Protein AF-A0AA35R6B6-F1 (afdb_monomer)

Structure (mmCIF, N/CA/C/O backbone):
data_AF-A0AA35R6B6-F1
#
_entry.id   AF-A0AA35R6B6-F1
#
loop_
_atom_site.group_PDB
_atom_site.id
_atom_site.type_symbol
_atom_site.label_atom_id
_atom_site.label_alt_id
_atom_site.label_comp_id
_atom_site.label_asym_id
_atom_site.label_entity_id
_atom_site.label_seq_id
_atom_site.pdbx_PDB_ins_code
_atom_site.Cartn_x
_atom_site.Cartn_y
_atom_site.Cartn_z
_atom_site.occupancy
_atom_site.B_iso_or_equiv
_atom_site.auth_seq_id
_atom_site.auth_comp_id
_atom_site.auth_asym_id
_atom_site.auth_atom_id
_atom_site.pdbx_PDB_model_num
ATOM 1 N N . MET A 1 1 ? 12.040 -7.443 -11.145 1.00 60.38 1 MET A N 1
ATOM 2 C CA . MET A 1 1 ? 10.755 -6.728 -11.300 1.00 60.38 1 MET A CA 1
ATOM 3 C C . MET A 1 1 ? 9.681 -7.573 -10.643 1.00 60.38 1 MET A C 1
ATOM 5 O O . MET A 1 1 ? 9.780 -8.793 -10.737 1.00 60.38 1 MET A O 1
ATOM 9 N N . ALA A 1 2 ? 8.737 -6.962 -9.928 1.00 67.69 2 ALA A N 1
ATOM 10 C CA . ALA A 1 2 ? 7.641 -7.700 -9.306 1.00 67.69 2 ALA A CA 1
ATOM 11 C C . ALA A 1 2 ? 6.553 -7.981 -10.352 1.00 67.69 2 ALA A C 1
ATOM 13 O O . ALA A 1 2 ? 6.271 -7.136 -11.194 1.00 67.69 2 ALA A O 1
ATOM 14 N N . SER A 1 3 ? 5.955 -9.170 -10.322 1.00 84.44 3 SER A N 1
ATOM 15 C CA . SER A 1 3 ? 4.769 -9.456 -11.139 1.00 84.44 3 SER A CA 1
ATOM 16 C C . SER A 1 3 ? 3.541 -8.788 -10.499 1.00 84.44 3 SER A C 1
ATOM 18 O O . SER A 1 3 ? 3.462 -8.797 -9.266 1.00 84.44 3 SER A O 1
ATOM 20 N N . PRO A 1 4 ? 2.561 -8.258 -11.259 1.00 85.62 4 PRO A N 1
ATOM 21 C CA . PRO A 1 4 ? 1.297 -7.773 -10.691 1.00 85.62 4 PRO A CA 1
ATOM 22 C C . PRO A 1 4 ? 0.600 -8.814 -9.805 1.00 85.62 4 PRO A C 1
ATOM 24 O O . PRO A 1 4 ? 0.024 -8.467 -8.776 1.00 85.62 4 PRO A O 1
ATOM 27 N N . ASP A 1 5 ? 0.734 -10.090 -10.164 1.00 88.50 5 ASP A N 1
ATOM 28 C CA . ASP A 1 5 ? 0.150 -11.222 -9.438 1.00 88.50 5 ASP A CA 1
ATOM 29 C C . ASP A 1 5 ? 1.046 -11.732 -8.300 1.00 88.50 5 ASP A C 1
ATOM 31 O O . ASP A 1 5 ? 0.713 -12.693 -7.613 1.00 88.50 5 ASP A O 1
ATOM 35 N N . SER A 1 6 ? 2.211 -11.114 -8.084 1.00 89.50 6 SER A N 1
ATOM 36 C CA . SER A 1 6 ? 3.068 -11.458 -6.949 1.00 89.50 6 SER A CA 1
ATOM 37 C C . SER A 1 6 ? 2.602 -10.769 -5.670 1.00 89.50 6 SER A C 1
ATOM 39 O O . SER A 1 6 ? 1.994 -9.697 -5.690 1.00 89.50 6 SER A O 1
ATOM 41 N N . LYS A 1 7 ? 2.912 -11.394 -4.533 1.00 93.06 7 LYS A N 1
ATOM 42 C CA . LYS A 1 7 ? 2.656 -10.830 -3.208 1.00 93.06 7 LYS A CA 1
ATOM 43 C C . LYS A 1 7 ? 3.508 -9.590 -2.965 1.00 93.06 7 LYS A C 1
ATOM 45 O O . LYS A 1 7 ? 4.684 -9.547 -3.332 1.00 93.06 7 LYS A O 1
ATOM 50 N N . ILE A 1 8 ? 2.935 -8.625 -2.252 1.00 91.94 8 ILE A N 1
ATOM 51 C CA . ILE A 1 8 ? 3.672 -7.442 -1.802 1.00 91.94 8 ILE A CA 1
ATOM 52 C C . ILE A 1 8 ? 4.713 -7.865 -0.759 1.00 91.94 8 ILE A C 1
ATOM 54 O O . ILE A 1 8 ? 4.370 -8.414 0.291 1.00 91.94 8 ILE A O 1
ATOM 58 N N . CYS A 1 9 ? 5.992 -7.621 -1.041 1.00 92.19 9 CYS A N 1
ATOM 59 C CA . CYS A 1 9 ? 7.072 -7.942 -0.111 1.00 92.19 9 CYS A CA 1
ATOM 60 C C . CYS A 1 9 ? 7.177 -6.901 1.016 1.00 92.19 9 CYS A C 1
ATOM 62 O O . CYS A 1 9 ? 6.613 -5.810 0.935 1.00 92.19 9 CYS A O 1
ATOM 64 N N . ASP A 1 10 ? 7.940 -7.206 2.065 1.00 89.12 10 ASP A N 1
ATOM 65 C CA . ASP A 1 10 ? 8.078 -6.322 3.230 1.00 89.12 10 ASP A CA 1
ATOM 66 C C . ASP A 1 10 ? 8.653 -4.939 2.884 1.00 89.12 10 ASP A C 1
ATOM 68 O O . ASP A 1 10 ? 8.218 -3.926 3.439 1.00 89.12 10 ASP A O 1
ATOM 72 N N . ILE A 1 11 ? 9.596 -4.887 1.937 1.00 90.12 11 ILE A N 1
ATOM 73 C CA . ILE A 1 11 ? 10.221 -3.640 1.475 1.00 90.12 11 ILE A CA 1
ATOM 74 C C . ILE A 1 11 ? 9.183 -2.761 0.775 1.00 90.12 11 ILE A C 1
ATOM 76 O O . ILE A 1 11 ? 9.050 -1.576 1.090 1.00 90.12 11 ILE A O 1
ATOM 80 N N . ASP A 1 12 ? 8.427 -3.339 -0.156 1.00 92.31 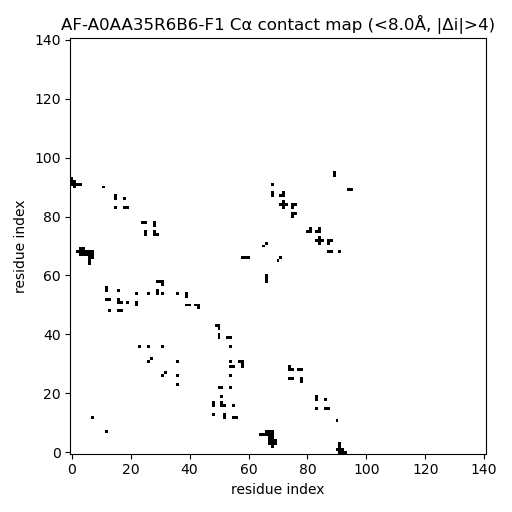12 ASP A N 1
ATOM 81 C CA . ASP A 1 12 ? 7.433 -2.595 -0.923 1.00 92.31 12 ASP A CA 1
ATOM 82 C C . ASP A 1 12 ? 6.214 -2.241 -0.071 1.00 92.31 12 ASP A C 1
ATOM 84 O O . ASP A 1 12 ? 5.688 -1.139 -0.202 1.00 92.31 12 ASP A O 1
ATOM 88 N N . ARG A 1 13 ? 5.843 -3.063 0.918 1.00 94.44 13 ARG A N 1
ATOM 89 C CA . ARG A 1 13 ? 4.839 -2.687 1.924 1.00 94.44 13 ARG A CA 1
ATOM 90 C C . ARG A 1 13 ? 5.230 -1.405 2.658 1.00 94.44 13 ARG A C 1
ATOM 92 O O . ARG A 1 13 ? 4.399 -0.513 2.800 1.00 94.44 13 ARG A O 1
ATOM 99 N N . ALA A 1 14 ? 6.487 -1.280 3.088 1.00 93.00 14 ALA A N 1
ATOM 100 C CA . ALA A 1 14 ? 6.963 -0.069 3.756 1.00 93.00 14 ALA A CA 1
ATOM 101 C C . ALA A 1 14 ? 6.975 1.156 2.822 1.00 93.00 14 ALA A C 1
ATOM 103 O O . ALA A 1 14 ? 6.712 2.276 3.262 1.00 93.00 14 ALA A O 1
ATOM 104 N N . ARG A 1 15 ? 7.265 0.959 1.532 1.00 93.94 15 ARG A N 1
ATOM 105 C CA . ARG A 1 15 ? 7.208 2.013 0.506 1.00 93.94 15 ARG A CA 1
ATOM 106 C C . ARG A 1 15 ? 5.780 2.487 0.243 1.00 93.94 15 ARG A C 1
ATOM 108 O O . ARG A 1 15 ? 5.526 3.688 0.262 1.00 93.94 15 ARG A O 1
ATOM 115 N N . ILE A 1 16 ? 4.846 1.556 0.082 1.00 95.50 16 ILE A N 1
ATOM 116 C CA . ILE A 1 16 ? 3.415 1.842 -0.079 1.00 95.50 16 ILE A CA 1
ATOM 117 C C . ILE A 1 16 ? 2.887 2.563 1.164 1.00 95.50 16 ILE A C 1
ATOM 119 O O . ILE A 1 16 ? 2.253 3.607 1.045 1.00 95.50 16 ILE A O 1
ATOM 123 N N . ALA A 1 17 ? 3.231 2.081 2.362 1.00 95.25 17 ALA A N 1
ATOM 124 C CA . ALA A 1 17 ? 2.827 2.699 3.621 1.00 95.25 17 ALA A CA 1
ATOM 125 C C . ALA A 1 17 ? 3.252 4.171 3.734 1.00 95.25 17 ALA A C 1
ATOM 127 O O . ALA A 1 17 ? 2.495 4.979 4.261 1.00 95.25 17 ALA A O 1
ATOM 128 N N . LYS A 1 18 ? 4.426 4.553 3.218 1.00 95.19 18 LYS A N 1
ATOM 129 C CA . LYS A 1 18 ? 4.877 5.957 3.220 1.00 95.19 18 LYS A CA 1
ATOM 130 C C . LYS A 1 18 ? 4.015 6.877 2.352 1.00 95.19 18 LYS A C 1
ATOM 132 O O . LYS A 1 18 ? 3.921 8.056 2.672 1.00 95.19 18 LYS A O 1
ATOM 137 N N . ASN A 1 19 ? 3.390 6.339 1.306 1.00 94.94 19 ASN A N 1
ATOM 138 C CA . ASN A 1 19 ? 2.574 7.091 0.348 1.00 94.94 19 ASN A CA 1
ATOM 139 C C . ASN A 1 19 ? 1.074 7.079 0.689 1.00 94.94 19 ASN A C 1
ATOM 141 O O . ASN A 1 19 ? 0.273 7.728 0.027 1.00 94.94 19 ASN A O 1
ATOM 145 N N . ILE A 1 20 ? 0.667 6.375 1.746 1.00 93.81 20 ILE A N 1
ATOM 146 C CA . ILE A 1 20 ? -0.691 6.488 2.281 1.00 93.81 20 ILE A CA 1
ATOM 147 C C . ILE A 1 20 ? -0.778 7.786 3.085 1.00 93.81 20 ILE A C 1
ATOM 149 O O . ILE A 1 20 ? -0.026 7.948 4.044 1.00 93.81 20 ILE A O 1
ATOM 153 N N . VAL A 1 21 ? -1.710 8.684 2.755 1.00 88.19 21 VAL A N 1
ATOM 154 C CA . VAL A 1 21 ? -1.949 9.922 3.522 1.00 88.19 21 VAL A CA 1
ATOM 155 C C . VAL A 1 21 ? -2.576 9.587 4.879 1.00 88.19 21 VAL A C 1
ATOM 157 O O . VAL A 1 21 ? -1.896 9.682 5.908 1.00 88.19 21 VAL A O 1
ATOM 160 N N . ASP A 1 22 ? -3.813 9.081 4.873 1.00 89.44 22 ASP A N 1
ATOM 161 C CA . ASP A 1 22 ? -4.493 8.521 6.044 1.00 89.44 22 ASP A CA 1
ATOM 162 C C . ASP A 1 22 ? -4.887 7.063 5.774 1.00 89.44 22 ASP A C 1
ATOM 164 O O . ASP A 1 22 ? -5.599 6.744 4.823 1.00 89.44 22 ASP A O 1
ATOM 168 N N . TRP A 1 23 ? -4.402 6.148 6.614 1.00 91.31 23 TRP A N 1
ATOM 169 C CA . TRP A 1 23 ? -4.741 4.731 6.489 1.00 91.31 23 TRP A CA 1
ATOM 170 C C . TRP A 1 23 ? -6.151 4.424 6.979 1.00 91.31 23 TRP A C 1
ATOM 172 O O . TRP A 1 23 ? -6.697 3.384 6.616 1.00 91.31 23 TRP A O 1
ATOM 182 N N . LYS A 1 24 ? -6.748 5.297 7.798 1.00 91.25 24 LYS A N 1
ATOM 183 C CA . LYS A 1 24 ? -8.102 5.099 8.322 1.00 91.25 24 LYS A CA 1
ATOM 184 C C . LYS A 1 24 ? -9.130 5.157 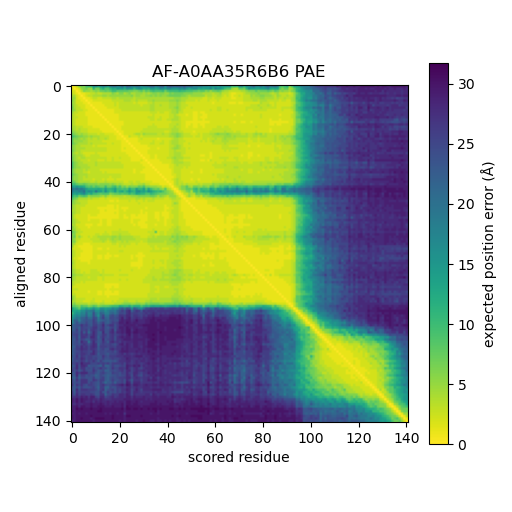7.202 1.00 91.25 24 LYS A C 1
ATOM 186 O O . LYS A 1 24 ? -10.036 4.333 7.209 1.00 91.25 24 LYS A O 1
ATOM 191 N N . ASP A 1 25 ? -8.934 6.031 6.221 1.00 91.75 25 ASP A N 1
ATOM 192 C CA . ASP A 1 25 ? -9.809 6.134 5.050 1.00 91.75 25 ASP A CA 1
ATOM 193 C C . ASP A 1 25 ? -9.649 4.926 4.120 1.00 91.75 25 ASP A C 1
ATOM 195 O O . ASP A 1 25 ? -10.616 4.456 3.529 1.00 91.75 25 ASP A O 1
ATOM 199 N N . LEU A 1 26 ? -8.440 4.358 4.052 1.00 94.00 26 LEU A N 1
ATOM 200 C CA . LEU A 1 26 ? -8.157 3.144 3.283 1.00 94.00 26 LEU A CA 1
ATOM 201 C C . LEU A 1 26 ? -8.640 1.864 3.994 1.00 94.00 26 LEU A C 1
ATOM 203 O O . LEU A 1 26 ? -8.903 0.850 3.350 1.00 94.00 26 LEU A O 1
ATOM 207 N N . SER A 1 27 ? -8.766 1.894 5.324 1.00 93.75 27 SER A N 1
ATOM 208 C CA . SER A 1 27 ? -9.016 0.708 6.151 1.00 93.75 27 SER A CA 1
ATOM 209 C C . SER A 1 27 ? -10.295 -0.083 5.824 1.00 93.75 27 SER A C 1
ATOM 211 O O . SER A 1 27 ? -10.210 -1.315 5.818 1.00 93.75 27 SER A O 1
ATOM 213 N N . PRO A 1 28 ? -11.4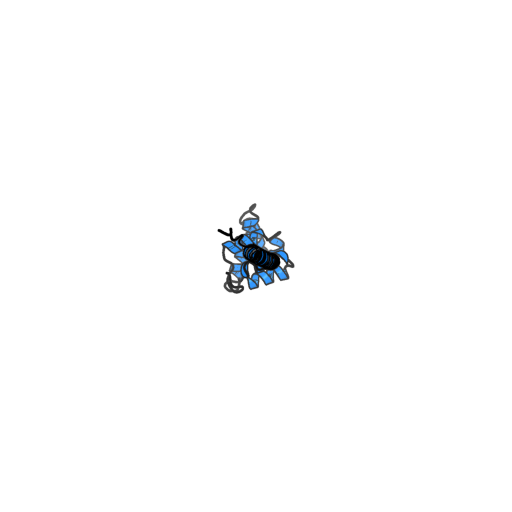41 0.535 5.462 1.00 94.19 28 PRO A N 1
ATOM 214 C CA . PRO A 1 28 ? -12.629 -0.216 5.061 1.00 94.19 28 PRO A CA 1
ATOM 215 C C . PRO A 1 28 ? -12.413 -0.967 3.743 1.00 94.19 28 PRO A C 1
ATOM 217 O O . PRO A 1 28 ? -12.880 -2.093 3.591 1.00 94.19 28 PRO A O 1
ATOM 220 N N . TYR A 1 29 ? -11.655 -0.381 2.811 1.00 95.81 29 TYR A N 1
ATOM 221 C CA . TYR A 1 29 ? -11.337 -0.984 1.511 1.00 95.81 29 TYR A CA 1
ATOM 222 C C . TYR A 1 29 ? -10.310 -2.114 1.628 1.00 95.81 29 TYR A C 1
ATOM 224 O O . TYR A 1 29 ? -10.320 -3.052 0.837 1.00 95.81 29 TYR A O 1
ATOM 232 N N . LEU A 1 30 ? -9.473 -2.069 2.666 1.00 94.62 30 LEU A N 1
ATOM 233 C CA . LEU A 1 30 ? -8.627 -3.185 3.096 1.00 94.62 30 LEU A CA 1
ATOM 234 C C . LEU A 1 30 ? -9.430 -4.307 3.785 1.00 94.62 30 LEU A C 1
ATOM 236 O O . LEU A 1 30 ? -8.851 -5.303 4.220 1.00 94.62 30 LEU A O 1
ATOM 240 N N . GLY A 1 31 ? -10.750 -4.153 3.919 1.00 94.50 31 GLY A N 1
ATOM 241 C CA . GLY A 1 31 ? -11.620 -5.117 4.585 1.00 94.50 31 GLY A CA 1
ATOM 242 C C . GLY A 1 31 ? -11.397 -5.191 6.095 1.00 94.50 31 GLY A C 1
ATOM 243 O O . GLY A 1 31 ? -11.749 -6.203 6.704 1.00 94.50 31 GLY A O 1
ATOM 244 N N . LEU A 1 32 ? -10.792 -4.170 6.711 1.00 94.81 32 LEU A N 1
ATOM 245 C CA . LEU A 1 32 ? -10.570 -4.130 8.155 1.00 94.81 32 LEU A CA 1
ATOM 246 C C . LEU A 1 32 ? -11.869 -3.764 8.879 1.00 94.81 32 LEU A C 1
ATOM 248 O O . LEU A 1 32 ? -12.552 -2.802 8.526 1.00 94.81 32 LEU A O 1
ATOM 252 N N . ASN A 1 33 ? -12.207 -4.524 9.916 1.00 94.50 33 ASN A N 1
ATOM 253 C CA . ASN A 1 33 ? -13.336 -4.227 10.789 1.00 94.50 33 ASN A CA 1
ATOM 254 C C . ASN A 1 33 ? -12.941 -3.234 11.900 1.00 94.50 33 ASN A C 1
ATOM 256 O O . ASN A 1 33 ? -11.769 -2.925 12.115 1.00 94.50 33 ASN A O 1
ATOM 260 N N . ALA A 1 34 ? -13.929 -2.740 12.650 1.00 93.19 34 ALA A N 1
ATOM 261 C CA . ALA A 1 34 ? -13.703 -1.743 13.696 1.00 93.19 34 ALA A CA 1
ATOM 262 C C . ALA A 1 34 ? -12.729 -2.204 14.802 1.00 93.19 34 ALA A C 1
ATOM 264 O O . ALA A 1 34 ? -11.980 -1.381 15.331 1.00 93.19 34 ALA A O 1
ATOM 265 N N . ALA A 1 35 ? -12.719 -3.498 15.142 1.00 93.75 35 ALA A N 1
ATOM 266 C CA . ALA A 1 35 ? -11.807 -4.048 16.143 1.00 93.75 35 ALA A CA 1
ATOM 267 C C . ALA A 1 35 ? -10.364 -4.084 15.619 1.00 93.75 35 ALA A C 1
ATOM 269 O O . ALA A 1 35 ? -9.456 -3.646 16.317 1.00 93.75 35 ALA A O 1
ATOM 270 N N . GLU A 1 36 ? -10.164 -4.504 14.369 1.00 94.25 36 GLU A N 1
ATOM 271 C CA . GLU A 1 36 ? -8.854 -4.507 13.707 1.00 94.25 36 GLU A CA 1
ATOM 272 C C . GLU A 1 36 ? -8.311 -3.078 13.542 1.00 94.25 36 GLU A C 1
ATOM 274 O O . GLU A 1 36 ? -7.139 -2.824 13.804 1.00 94.25 36 GLU A O 1
ATOM 279 N N . ILE A 1 37 ? -9.165 -2.115 13.176 1.00 93.50 37 ILE A N 1
ATOM 280 C CA . ILE A 1 37 ? -8.787 -0.694 13.102 1.00 93.50 37 ILE A CA 1
ATOM 281 C C . ILE A 1 37 ? -8.365 -0.176 14.481 1.00 93.50 37 ILE A C 1
ATOM 283 O O . ILE A 1 37 ? -7.405 0.586 14.594 1.00 93.50 37 ILE A O 1
ATOM 287 N N . LYS A 1 38 ? -9.078 -0.557 15.543 1.00 92.50 38 LYS A N 1
ATOM 288 C CA . LYS A 1 38 ? -8.707 -0.178 16.909 1.00 92.50 38 LYS A CA 1
ATOM 289 C C . LYS A 1 38 ? -7.358 -0.786 17.302 1.00 92.50 38 LYS A C 1
ATOM 291 O O . LYS A 1 38 ? -6.497 -0.060 17.782 1.00 92.50 38 LYS A O 1
ATOM 296 N N . GLU A 1 39 ? -7.150 -2.063 17.010 1.00 92.38 39 GLU A N 1
ATOM 297 C CA . GLU A 1 39 ? -5.895 -2.767 17.280 1.00 92.38 39 GLU A CA 1
ATOM 298 C C . GLU A 1 39 ? -4.706 -2.111 16.563 1.00 92.38 39 GLU A C 1
ATOM 300 O O . GLU A 1 39 ? -3.680 -1.866 17.186 1.00 92.38 39 GLU A O 1
ATOM 305 N N . VAL A 1 40 ? -4.853 -1.735 15.286 1.00 91.75 40 VAL A N 1
ATOM 306 C CA . VAL A 1 40 ? -3.800 -1.019 14.538 1.00 91.75 40 VAL A CA 1
ATOM 307 C C . VAL A 1 40 ? -3.515 0.362 15.139 1.00 91.75 40 VAL A C 1
ATOM 309 O O . VAL A 1 40 ? -2.369 0.801 15.169 1.00 91.75 40 VAL A O 1
ATOM 312 N N . LYS A 1 41 ? -4.533 1.072 15.642 1.00 90.00 41 LYS A N 1
ATOM 313 C CA . LYS A 1 41 ? -4.320 2.357 16.337 1.00 90.00 41 LYS A CA 1
ATOM 314 C C . LYS A 1 41 ? -3.538 2.180 17.639 1.00 90.00 41 LYS A C 1
ATOM 316 O O . LYS A 1 41 ? -2.760 3.062 17.999 1.00 90.00 41 LYS A O 1
ATOM 321 N N . GLU A 1 42 ? -3.775 1.076 18.338 1.00 87.69 42 GLU A N 1
ATOM 322 C CA . GLU A 1 42 ? -3.197 0.775 19.650 1.00 87.69 42 GLU A CA 1
ATOM 323 C C . GLU A 1 42 ? -1.833 0.076 19.559 1.00 87.69 42 GLU A C 1
ATOM 325 O O . GLU A 1 42 ? -1.052 0.175 20.501 1.00 87.69 42 GLU A O 1
ATOM 330 N N . SER A 1 43 ? -1.507 -0.570 18.431 1.00 78.81 43 SER A N 1
ATOM 331 C CA . SER A 1 43 ? -0.269 -1.344 18.264 1.00 78.81 43 SER A CA 1
ATOM 332 C C . SER A 1 43 ? 0.999 -0.497 18.355 1.00 78.81 43 SER A C 1
ATOM 334 O O . SER A 1 43 ? 2.054 -1.025 18.687 1.00 78.81 43 SER A O 1
ATOM 336 N N . ASP A 1 44 ? 0.908 0.797 18.030 1.00 69.94 44 ASP A N 1
ATOM 337 C CA . ASP A 1 44 ? 2.005 1.747 18.216 1.00 69.94 44 ASP A CA 1
ATOM 338 C C . ASP A 1 44 ? 1.464 3.188 18.227 1.00 69.94 44 ASP A C 1
ATOM 340 O O . ASP A 1 44 ? 1.335 3.863 17.194 1.00 69.94 44 ASP A O 1
ATOM 344 N N . SER A 1 45 ? 1.051 3.645 19.413 1.00 66.31 45 SER A N 1
ATOM 345 C CA . SER A 1 45 ? 0.423 4.951 19.632 1.00 66.31 45 SER A CA 1
ATOM 346 C C . SER A 1 45 ? 1.438 6.088 19.449 1.00 66.31 45 SER A C 1
ATOM 348 O O . SER A 1 45 ? 2.008 6.598 20.409 1.00 66.31 45 SER A O 1
ATOM 350 N N . GLY A 1 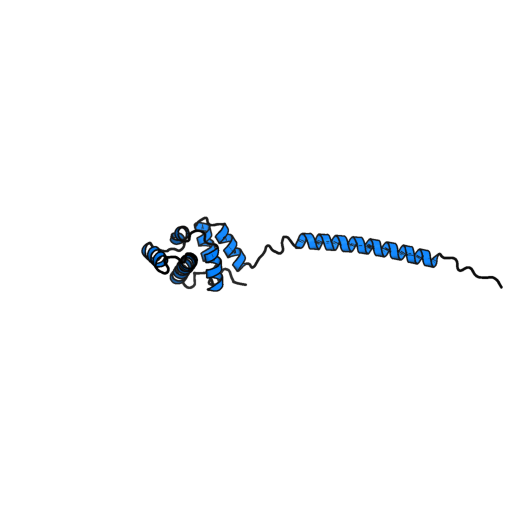46 ? 1.695 6.469 18.199 1.00 73.19 46 GLY A N 1
ATOM 351 C CA . GLY A 1 46 ? 2.612 7.555 17.838 1.00 73.19 46 GLY A CA 1
ATOM 352 C C . GLY A 1 46 ? 3.364 7.316 16.531 1.00 73.19 46 GLY A C 1
ATOM 353 O O . GLY A 1 46 ? 3.795 8.274 15.891 1.00 73.19 46 GLY A O 1
ATOM 354 N N . ASN A 1 47 ? 3.466 6.062 16.081 1.00 87.12 47 ASN A N 1
ATOM 355 C CA . ASN A 1 47 ? 4.153 5.724 14.839 1.00 87.12 47 ASN A CA 1
ATOM 356 C C . ASN A 1 47 ? 3.159 5.487 13.692 1.00 87.12 47 ASN A C 1
ATOM 358 O O . ASN A 1 47 ? 2.817 4.355 13.351 1.00 87.12 47 ASN A O 1
ATOM 362 N N . PHE A 1 48 ? 2.710 6.574 13.058 1.00 89.81 48 PHE A N 1
ATOM 363 C CA . PHE A 1 48 ? 1.753 6.508 11.946 1.00 89.81 48 PHE A CA 1
ATOM 364 C C . PHE A 1 48 ? 2.237 5.660 10.765 1.00 89.81 48 PHE A C 1
ATOM 366 O O . PHE A 1 48 ? 1.416 5.029 10.102 1.00 89.81 48 PHE A O 1
ATOM 373 N N . LEU A 1 49 ? 3.545 5.621 10.489 1.00 91.19 49 LEU A N 1
ATOM 374 C CA . LEU A 1 49 ? 4.085 4.769 9.428 1.00 91.19 49 LEU A CA 1
ATOM 375 C C . LEU A 1 49 ? 3.903 3.288 9.772 1.00 91.19 49 LEU A C 1
ATOM 377 O O . LEU A 1 49 ? 3.523 2.495 8.915 1.00 91.19 49 LEU A O 1
ATOM 381 N N . GLN A 1 50 ? 4.131 2.919 11.027 1.00 91.44 50 GLN A N 1
ATOM 382 C CA . GLN A 1 50 ? 3.950 1.546 11.479 1.00 91.44 50 GLN A CA 1
ATOM 383 C C . GLN A 1 50 ? 2.478 1.139 11.499 1.00 91.44 50 GLN A C 1
ATOM 385 O O . GLN A 1 50 ? 2.164 0.032 11.075 1.00 91.44 50 GLN A O 1
ATOM 390 N N . GLN A 1 51 ? 1.570 2.051 11.859 1.00 93.50 51 GLN A N 1
ATOM 391 C CA . GLN A 1 51 ? 0.128 1.820 11.719 1.00 93.50 51 GLN A CA 1
ATOM 392 C C . GLN A 1 51 ? -0.269 1.571 10.254 1.00 93.50 51 GLN A C 1
ATOM 394 O O . GLN A 1 51 ? -1.000 0.627 9.963 1.00 93.50 51 GLN A O 1
ATOM 399 N N . LYS A 1 52 ? 0.266 2.365 9.314 1.00 95.06 52 LYS A N 1
ATOM 400 C CA . LYS A 1 52 ? 0.065 2.171 7.864 1.00 95.06 52 LYS A CA 1
ATOM 401 C C . LYS A 1 52 ? 0.586 0.801 7.411 1.00 95.06 52 LYS A C 1
ATOM 403 O O . LYS A 1 52 ? -0.120 0.072 6.717 1.00 95.06 52 LYS A O 1
ATOM 408 N N . CYS A 1 53 ? 1.790 0.422 7.841 1.00 95.06 53 CYS A N 1
ATOM 409 C CA . CYS A 1 53 ? 2.361 -0.897 7.564 1.00 95.06 53 CYS A CA 1
ATOM 410 C C . CYS A 1 53 ? 1.508 -2.036 8.135 1.00 95.06 53 CYS A C 1
ATOM 412 O O . CYS A 1 53 ? 1.293 -3.027 7.440 1.00 95.06 53 CYS A O 1
ATOM 414 N N . GLU A 1 54 ? 1.021 -1.909 9.371 1.00 94.94 54 GLU A N 1
ATOM 415 C CA . GLU A 1 54 ? 0.225 -2.949 10.026 1.00 94.94 54 GLU A CA 1
ATOM 416 C C . GLU A 1 54 ? -1.163 -3.085 9.393 1.00 94.94 54 GLU A C 1
ATOM 418 O O . GLU A 1 54 ? -1.635 -4.205 9.212 1.00 94.94 54 GLU A O 1
ATOM 423 N N . ALA A 1 55 ? -1.783 -1.983 8.955 1.00 95.56 55 ALA A N 1
ATOM 424 C CA . ALA A 1 55 ? -3.027 -2.027 8.186 1.00 95.56 55 ALA A CA 1
ATOM 425 C C . ALA A 1 55 ? -2.862 -2.844 6.892 1.00 95.56 55 ALA A C 1
ATOM 427 O O . ALA A 1 55 ? -3.667 -3.736 6.614 1.00 95.56 55 ALA A O 1
ATOM 428 N N . ILE A 1 56 ? -1.780 -2.604 6.139 1.00 96.38 56 ILE A N 1
ATOM 429 C CA . ILE A 1 56 ? -1.465 -3.397 4.940 1.00 96.38 56 ILE A CA 1
ATOM 430 C C . ILE A 1 56 ? -1.156 -4.849 5.331 1.00 96.38 56 ILE A C 1
ATOM 432 O O . ILE A 1 56 ? -1.627 -5.770 4.670 1.00 96.38 56 ILE A O 1
ATOM 436 N N . ARG A 1 57 ? -0.409 -5.088 6.417 1.00 95.62 57 ARG A N 1
ATOM 437 C CA . ARG A 1 57 ? -0.071 -6.446 6.875 1.00 95.62 57 ARG A CA 1
ATOM 438 C C . ARG A 1 57 ? -1.317 -7.257 7.233 1.00 95.62 57 ARG A C 1
ATOM 440 O O . ARG A 1 57 ? -1.415 -8.412 6.826 1.00 95.62 57 ARG A O 1
ATOM 447 N N . LYS A 1 58 ? -2.278 -6.667 7.947 1.00 95.25 58 LYS A N 1
ATOM 448 C CA . LYS A 1 58 ? -3.554 -7.322 8.271 1.00 95.25 58 LYS A CA 1
ATOM 449 C C . LYS A 1 58 ? -4.357 -7.639 7.013 1.00 95.25 58 LYS A C 1
ATOM 451 O O . LYS A 1 58 ? -4.867 -8.747 6.895 1.00 95.25 58 LYS A O 1
ATOM 456 N N . TRP A 1 59 ? -4.400 -6.729 6.042 1.00 96.38 59 TRP A N 1
ATOM 457 C CA . TRP A 1 59 ? -4.986 -7.026 4.732 1.00 96.38 59 TRP A CA 1
ATOM 458 C C . TRP A 1 59 ? -4.309 -8.228 4.051 1.00 96.38 59 TRP A C 1
ATOM 460 O O . TRP A 1 59 ? -4.998 -9.141 3.597 1.00 96.38 59 TRP A O 1
ATOM 470 N N . GLN A 1 60 ? -2.972 -8.300 4.069 1.00 95.75 60 GLN A N 1
ATOM 471 C CA . GLN A 1 60 ? -2.244 -9.454 3.525 1.00 95.75 60 GLN A CA 1
ATOM 472 C C . GLN A 1 60 ? -2.577 -10.759 4.254 1.00 95.75 60 GLN A C 1
ATOM 474 O O . GLN A 1 60 ? -2.720 -11.799 3.619 1.00 95.75 60 GLN A O 1
ATOM 479 N N . GLN A 1 61 ? -2.719 -10.716 5.579 1.00 94.88 61 GLN A N 1
ATOM 480 C CA . GLN A 1 61 ? -3.091 -11.887 6.377 1.00 94.88 61 GLN A CA 1
ATOM 481 C C . GLN A 1 61 ? -4.501 -12.387 6.050 1.00 94.88 61 GLN A C 1
ATOM 483 O O . GLN A 1 61 ? -4.716 -13.596 6.020 1.00 94.88 61 GLN A O 1
ATOM 488 N N . LYS A 1 62 ? -5.449 -11.479 5.787 1.00 94.31 62 LYS A N 1
ATOM 489 C CA . LYS A 1 62 ? -6.836 -11.833 5.445 1.00 94.31 62 LYS A CA 1
ATOM 490 C C . LYS A 1 62 ? -6.963 -12.415 4.043 1.00 94.31 62 LYS A C 1
ATOM 492 O O . LYS A 1 62 ? -7.722 -13.358 3.851 1.00 94.31 62 LYS A O 1
ATOM 497 N N . ASN A 1 63 ? -6.219 -11.861 3.091 1.00 92.50 63 ASN A N 1
ATOM 498 C CA . ASN A 1 63 ? -6.323 -12.241 1.684 1.00 92.50 63 ASN A CA 1
ATOM 499 C C . ASN A 1 63 ? -5.331 -13.350 1.289 1.00 92.50 63 ASN A C 1
ATOM 501 O O . ASN A 1 63 ? -5.482 -13.956 0.235 1.00 92.50 63 ASN A O 1
ATOM 505 N N . GLY A 1 64 ? -4.328 -13.643 2.121 1.00 92.88 64 GLY A N 1
ATOM 506 C CA . GLY A 1 64 ? -3.407 -14.760 1.925 1.00 92.88 64 GLY A CA 1
ATOM 507 C C . GLY A 1 64 ? -2.647 -14.684 0.600 1.00 92.88 64 GLY A C 1
ATOM 508 O O . GLY A 1 64 ? -1.842 -13.777 0.379 1.00 92.88 64 GLY A O 1
ATOM 509 N N . ASP A 1 65 ? -2.873 -15.667 -0.271 1.00 91.31 65 ASP A N 1
ATOM 510 C CA . ASP A 1 65 ? -2.244 -15.739 -1.594 1.00 91.31 65 ASP A CA 1
ATOM 511 C C . ASP A 1 65 ? -2.786 -14.693 -2.576 1.00 91.31 65 ASP A C 1
ATOM 513 O O . ASP A 1 65 ? -2.038 -14.229 -3.435 1.00 91.31 65 ASP A O 1
ATOM 517 N N . ASP A 1 66 ? -4.016 -14.223 -2.362 1.00 92.62 66 ASP A N 1
ATOM 518 C CA . ASP A 1 66 ? -4.670 -13.207 -3.191 1.00 92.62 66 ASP A CA 1
ATOM 519 C C . ASP A 1 66 ? -4.231 -11.773 -2.836 1.00 92.62 66 ASP A C 1
ATOM 521 O O . ASP A 1 66 ? -4.660 -10.800 -3.459 1.00 92.62 66 ASP A O 1
ATOM 525 N N . ALA A 1 67 ? -3.357 -11.607 -1.836 1.00 94.19 67 ALA A N 1
ATOM 526 C CA . ALA A 1 67 ? -2.801 -10.319 -1.419 1.00 94.19 67 ALA A CA 1
ATOM 527 C C . ALA A 1 67 ? -1.688 -9.816 -2.366 1.00 94.19 67 ALA A C 1
ATOM 529 O O . ALA A 1 67 ? -0.537 -9.589 -1.962 1.00 94.19 67 ALA A O 1
ATOM 530 N N . THR A 1 68 ? -2.030 -9.666 -3.644 1.00 95.75 68 THR A N 1
ATOM 531 C CA . THR A 1 68 ? -1.114 -9.298 -4.730 1.00 95.75 68 THR A CA 1
ATOM 532 C C . THR A 1 68 ? -1.052 -7.788 -4.964 1.00 95.75 68 THR A C 1
ATOM 534 O O . THR A 1 68 ? -1.904 -7.029 -4.490 1.00 95.75 68 THR A O 1
ATOM 537 N N . TYR A 1 69 ? -0.061 -7.324 -5.731 1.00 94.81 69 TYR A N 1
ATOM 538 C CA . TYR A 1 69 ? -0.018 -5.920 -6.158 1.00 94.81 69 TYR A CA 1
ATOM 539 C C . TYR A 1 69 ? -1.269 -5.515 -6.944 1.00 94.81 69 TYR A C 1
ATOM 541 O O . TYR A 1 69 ? -1.818 -4.442 -6.701 1.00 94.81 69 TYR A O 1
ATOM 549 N N . ALA A 1 70 ? -1.746 -6.371 -7.852 1.00 94.44 70 ALA A N 1
ATOM 550 C CA . ALA A 1 70 ? -2.960 -6.124 -8.626 1.00 94.44 70 ALA A CA 1
ATOM 551 C C . ALA A 1 70 ? -4.184 -5.940 -7.715 1.00 94.44 70 ALA A C 1
ATOM 553 O O . ALA A 1 70 ? -4.936 -4.978 -7.884 1.00 94.44 70 ALA A O 1
ATOM 554 N N . ALA A 1 71 ? -4.341 -6.798 -6.701 1.00 96.50 71 ALA A N 1
ATOM 555 C CA . ALA A 1 71 ? -5.420 -6.671 -5.725 1.00 96.50 71 ALA A CA 1
ATOM 556 C C . ALA A 1 71 ? -5.322 -5.358 -4.930 1.00 96.50 71 ALA A C 1
ATOM 558 O O . ALA A 1 71 ? -6.327 -4.673 -4.734 1.00 96.50 71 ALA A O 1
ATOM 559 N N . PHE A 1 72 ? -4.116 -4.950 -4.528 1.00 97.06 72 PHE A N 1
ATOM 560 C CA . PHE A 1 72 ? -3.923 -3.687 -3.812 1.00 97.06 72 PHE A CA 1
ATOM 561 C C . PHE A 1 72 ? -4.196 -2.453 -4.687 1.00 97.06 72 PHE A C 1
ATOM 563 O O . PHE A 1 72 ? -4.778 -1.478 -4.217 1.00 97.06 72 PHE A O 1
ATOM 570 N N . ILE A 1 73 ? -3.837 -2.493 -5.975 1.00 96.06 73 ILE A N 1
ATOM 571 C CA . ILE A 1 73 ? -4.166 -1.428 -6.938 1.00 96.06 73 ILE A CA 1
ATOM 572 C C . ILE A 1 73 ? -5.686 -1.253 -7.045 1.00 96.06 73 ILE A C 1
ATOM 574 O O . ILE A 1 73 ? -6.171 -0.118 -7.096 1.00 96.06 73 ILE A O 1
ATOM 578 N N . VAL A 1 74 ? -6.446 -2.353 -7.049 1.00 96.19 74 VAL A N 1
ATOM 579 C CA . VAL A 1 74 ? -7.917 -2.303 -7.026 1.00 96.19 74 VAL A CA 1
ATOM 580 C C . VAL A 1 74 ? -8.412 -1.648 -5.739 1.00 96.19 74 VAL A C 1
ATOM 582 O O . VAL A 1 74 ? -9.225 -0.731 -5.819 1.00 96.19 74 VAL A O 1
ATOM 585 N N . VAL A 1 75 ? -7.879 -2.037 -4.575 1.00 96.19 75 VAL A N 1
ATOM 586 C CA . VAL A 1 75 ? -8.218 -1.414 -3.280 1.00 96.19 75 VAL A CA 1
ATOM 587 C C . VAL A 1 75 ? -8.000 0.101 -3.319 1.00 96.19 75 VAL A C 1
ATOM 589 O O . VAL A 1 75 ? -8.920 0.856 -3.009 1.00 96.19 75 VAL A O 1
ATOM 592 N N . ALA A 1 76 ? -6.821 0.558 -3.747 1.00 96.00 76 ALA A N 1
ATOM 593 C CA . ALA A 1 76 ? -6.508 1.985 -3.834 1.00 96.00 76 ALA A CA 1
ATOM 594 C C . ALA A 1 76 ? -7.412 2.727 -4.838 1.00 96.00 76 ALA A C 1
ATOM 596 O O . ALA A 1 76 ? -7.835 3.849 -4.575 1.00 96.00 76 ALA A O 1
ATOM 597 N N . THR A 1 77 ? -7.760 2.084 -5.958 1.00 95.50 77 THR A N 1
ATOM 598 C CA . THR A 1 77 ? -8.651 2.660 -6.979 1.00 95.50 77 THR A CA 1
ATOM 599 C C . THR A 1 77 ? -10.083 2.816 -6.463 1.00 95.50 77 THR A C 1
ATOM 601 O O . THR A 1 77 ? -10.692 3.862 -6.675 1.00 95.50 77 THR A O 1
ATOM 604 N N . VAL A 1 78 ? -10.620 1.803 -5.774 1.00 95.75 78 VAL A N 1
ATOM 605 C CA . VAL A 1 78 ? -11.976 1.839 -5.195 1.00 95.75 78 VAL A CA 1
ATOM 606 C C . VAL A 1 78 ? -12.053 2.812 -4.016 1.00 95.75 78 VAL A C 1
ATOM 608 O O . VAL A 1 78 ? -13.085 3.439 -3.817 1.00 95.75 78 VAL A O 1
ATOM 611 N N . 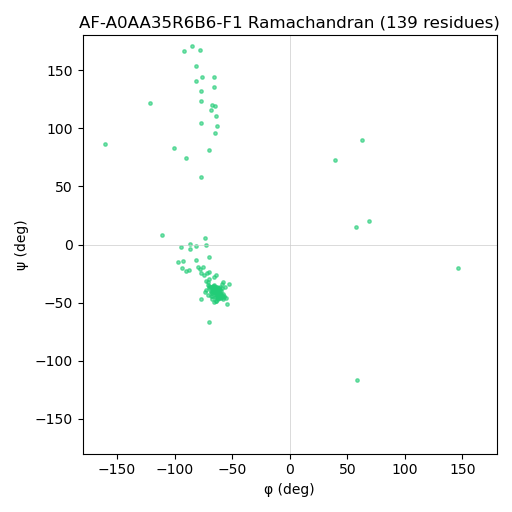ALA A 1 79 ? -10.948 3.004 -3.293 1.00 94.31 79 ALA A N 1
ATOM 612 C CA . ALA A 1 79 ? -10.809 4.046 -2.278 1.00 94.31 79 ALA A CA 1
ATOM 613 C C . ALA A 1 79 ? -10.648 5.467 -2.857 1.00 94.31 79 ALA A C 1
ATOM 615 O O . ALA A 1 79 ? -10.352 6.396 -2.110 1.00 94.31 79 ALA A O 1
ATOM 616 N N . GLU A 1 80 ? -10.768 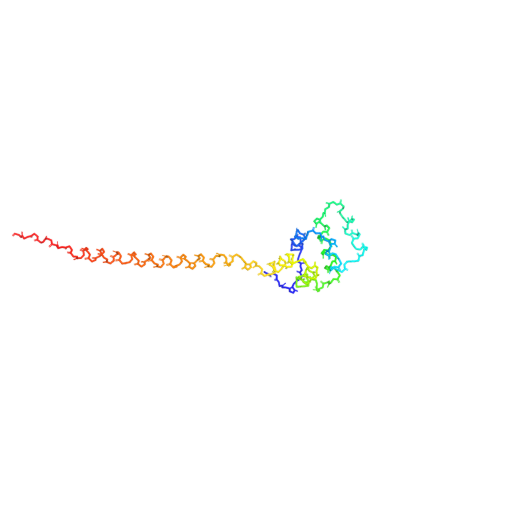5.631 -4.179 1.00 94.00 80 GLU A N 1
ATOM 617 C CA . GLU A 1 80 ? -10.556 6.884 -4.917 1.00 94.00 80 GLU A CA 1
ATOM 618 C C . GLU A 1 80 ? -9.156 7.505 -4.737 1.00 94.00 80 GLU A C 1
ATOM 620 O O . GLU A 1 80 ? -8.902 8.642 -5.141 1.00 94.00 80 GLU A O 1
ATOM 625 N N . ASN A 1 81 ? -8.196 6.736 -4.217 1.00 94.56 81 ASN A N 1
ATOM 626 C CA . ASN A 1 81 ? -6.816 7.161 -4.029 1.00 94.56 81 ASN A CA 1
ATOM 627 C C . ASN A 1 81 ? -5.981 6.835 -5.277 1.00 94.56 81 ASN A C 1
ATOM 629 O O . ASN A 1 81 ? -5.194 5.883 -5.312 1.00 94.56 81 ASN A O 1
ATOM 633 N N . LYS A 1 82 ? -6.198 7.631 -6.331 1.00 93.62 82 LYS A N 1
ATOM 634 C CA . LYS A 1 82 ? -5.538 7.459 -7.637 1.00 93.62 82 LYS A CA 1
ATOM 635 C C . LYS A 1 82 ? -4.016 7.546 -7.540 1.00 93.62 82 LYS A C 1
ATOM 637 O O . LYS A 1 82 ? -3.342 6.704 -8.116 1.00 93.62 82 LYS A O 1
ATOM 642 N N . GLU A 1 83 ? -3.500 8.495 -6.761 1.00 93.50 83 GLU A N 1
ATOM 643 C CA . GLU A 1 83 ? -2.058 8.694 -6.564 1.00 93.50 83 GLU A CA 1
ATOM 644 C C . GLU A 1 83 ? -1.393 7.445 -5.972 1.00 93.50 83 GLU A C 1
ATOM 646 O O . GLU A 1 83 ? -0.385 6.965 -6.488 1.00 93.50 83 GLU A O 1
ATOM 651 N N . LEU A 1 84 ? -2.004 6.843 -4.946 1.00 95.50 84 LEU A N 1
ATOM 652 C CA . LEU A 1 84 ? -1.506 5.594 -4.373 1.00 95.50 84 LEU A CA 1
ATOM 653 C C . LEU A 1 84 ? -1.599 4.428 -5.366 1.00 95.50 84 LEU A C 1
ATOM 655 O O . LEU A 1 84 ? -0.694 3.596 -5.420 1.00 95.50 84 LEU A O 1
ATOM 659 N N . ALA A 1 85 ? -2.680 4.348 -6.146 1.00 95.12 85 ALA A N 1
ATOM 660 C CA . ALA A 1 85 ? -2.842 3.304 -7.155 1.00 95.12 85 ALA A CA 1
ATOM 661 C C . ALA A 1 85 ? -1.772 3.406 -8.255 1.00 95.12 85 ALA A C 1
ATOM 663 O O . ALA A 1 85 ? -1.194 2.386 -8.634 1.00 95.12 85 ALA A O 1
ATOM 664 N N . ASP A 1 86 ? -1.487 4.617 -8.734 1.00 94.56 86 ASP A N 1
ATOM 665 C CA . ASP A 1 86 ? -0.448 4.885 -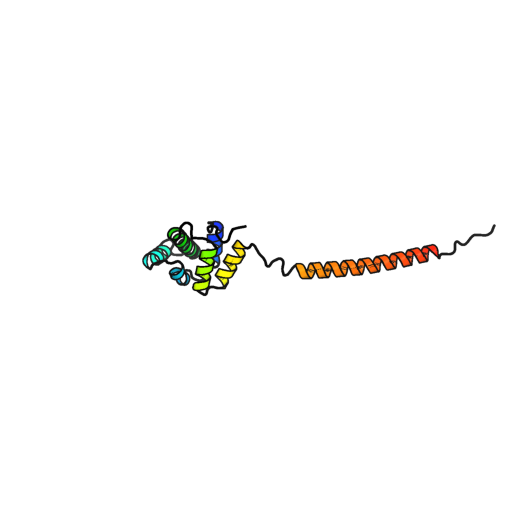9.732 1.00 94.56 86 ASP A CA 1
ATOM 666 C C . ASP A 1 86 ? 0.943 4.577 -9.177 1.00 94.56 86 ASP A C 1
ATOM 668 O O . ASP A 1 86 ? 1.690 3.820 -9.797 1.00 94.56 86 ASP A O 1
ATOM 672 N N . TYR A 1 87 ? 1.236 5.006 -7.948 1.00 94.19 87 TYR A N 1
ATOM 673 C CA . TYR A 1 87 ? 2.484 4.661 -7.269 1.00 94.19 87 TYR A CA 1
ATOM 674 C C . TYR A 1 87 ? 2.714 3.142 -7.190 1.00 94.19 87 TYR A C 1
ATOM 676 O O . TYR A 1 87 ? 3.797 2.635 -7.488 1.00 94.19 87 TYR A O 1
ATOM 684 N N . VAL A 1 88 ? 1.686 2.375 -6.813 1.00 94.31 88 VAL A N 1
ATOM 685 C CA . VAL A 1 88 ? 1.797 0.910 -6.723 1.00 94.31 88 VAL A CA 1
ATOM 686 C C . VAL A 1 88 ? 1.970 0.288 -8.115 1.00 94.31 88 VAL A C 1
ATOM 688 O O . VAL A 1 88 ? 2.746 -0.659 -8.257 1.00 94.31 88 VAL A O 1
ATOM 691 N N . ARG A 1 89 ? 1.314 0.822 -9.158 1.00 93.00 89 ARG A N 1
ATOM 692 C CA . ARG A 1 89 ? 1.548 0.394 -10.551 1.00 93.00 89 ARG A CA 1
ATOM 693 C C . ARG A 1 89 ? 2.999 0.624 -10.961 1.00 93.00 89 ARG A C 1
ATOM 695 O O . ARG A 1 89 ? 3.600 -0.273 -11.552 1.00 93.00 89 ARG A O 1
ATOM 702 N N . GLU A 1 90 ? 3.575 1.773 -10.624 1.00 90.56 90 GLU A N 1
ATOM 703 C CA . GLU A 1 90 ? 4.972 2.096 -10.929 1.00 90.56 90 GLU A CA 1
ATOM 704 C C . GLU A 1 90 ? 5.960 1.149 -10.240 1.00 90.56 90 GLU A C 1
ATOM 706 O O . GLU A 1 90 ? 6.948 0.747 -10.860 1.00 90.56 90 GLU A O 1
ATOM 711 N N . LEU A 1 91 ? 5.684 0.724 -9.001 1.00 88.31 91 LEU A N 1
ATOM 712 C CA . LEU A 1 91 ? 6.508 -0.271 -8.298 1.00 88.31 91 LEU A CA 1
ATOM 713 C C . LEU A 1 91 ? 6.542 -1.626 -9.021 1.00 88.31 91 LEU A C 1
ATOM 715 O O . LEU A 1 91 ? 7.580 -2.290 -9.053 1.00 88.31 91 LEU A O 1
ATOM 719 N N . VAL A 1 92 ? 5.416 -2.035 -9.608 1.00 86.31 92 VAL A N 1
ATOM 720 C CA . VAL A 1 92 ? 5.288 -3.304 -10.341 1.00 86.31 92 VAL A CA 1
ATOM 721 C C . VAL A 1 92 ? 5.926 -3.208 -11.721 1.00 86.31 92 VAL A C 1
ATOM 723 O O . VAL A 1 92 ? 6.678 -4.090 -12.136 1.00 86.31 92 VAL A O 1
ATOM 726 N N . VAL A 1 93 ? 5.631 -2.125 -12.437 1.00 78.12 93 VAL A N 1
ATOM 727 C CA . VAL A 1 93 ? 6.069 -1.928 -13.819 1.00 78.12 93 VAL A CA 1
ATOM 728 C C . VAL A 1 93 ? 7.541 -1.505 -13.889 1.00 78.12 93 VAL A C 1
ATOM 730 O O . VAL A 1 93 ? 8.180 -1.741 -14.910 1.00 78.12 93 VAL A O 1
ATOM 733 N N . GLY A 1 94 ? 8.099 -0.970 -12.798 1.00 58.19 94 GLY A N 1
ATOM 734 C CA . GLY A 1 94 ? 9.446 -0.420 -12.741 1.00 58.19 94 GLY A CA 1
ATOM 735 C C . GLY A 1 94 ? 9.568 0.775 -13.678 1.00 58.19 94 GLY A C 1
ATOM 736 O O . GLY A 1 94 ? 9.902 0.589 -14.840 1.00 58.19 94 GLY A O 1
ATOM 737 N N . ALA A 1 95 ? 9.289 1.978 -13.166 1.00 49.59 95 ALA A N 1
ATOM 738 C CA . ALA A 1 95 ? 9.662 3.257 -13.781 1.00 49.59 95 ALA A CA 1
ATOM 739 C C . ALA A 1 95 ? 9.516 3.289 -15.317 1.00 49.59 95 ALA A C 1
ATOM 741 O O . ALA A 1 95 ? 10.507 3.283 -16.047 1.00 49.59 95 ALA A O 1
ATOM 742 N N . ARG A 1 96 ? 8.284 3.340 -15.840 1.00 46.16 96 ARG A N 1
ATOM 743 C CA . ARG A 1 96 ? 8.105 3.626 -17.275 1.00 46.16 96 ARG A CA 1
ATOM 744 C C . ARG A 1 96 ? 8.456 5.073 -17.654 1.00 46.16 96 ARG A C 1
ATOM 746 O O . ARG A 1 96 ? 8.648 5.331 -18.837 1.00 46.16 96 ARG A O 1
ATOM 753 N N . ASP A 1 97 ? 8.663 5.971 -16.688 1.00 44.38 97 ASP A N 1
ATOM 754 C CA . ASP A 1 97 ? 8.718 7.414 -16.958 1.00 44.38 97 ASP A CA 1
ATOM 755 C C . ASP A 1 97 ? 10.084 8.103 -16.798 1.00 44.38 97 ASP A C 1
ATOM 757 O O . ASP A 1 97 ? 10.171 9.312 -16.988 1.00 44.38 97 ASP A O 1
ATOM 761 N N . GLU A 1 98 ? 11.193 7.379 -16.596 1.00 43.94 98 GLU A N 1
ATOM 762 C CA . GLU A 1 98 ? 12.522 7.964 -16.887 1.00 43.94 98 GLU A CA 1
ATOM 763 C C . GLU A 1 98 ? 12.888 7.884 -18.384 1.00 43.94 98 GLU A C 1
ATOM 765 O O . GLU A 1 98 ? 13.789 8.585 -18.850 1.00 43.94 98 GLU A O 1
ATOM 770 N N . GLN A 1 99 ? 12.158 7.099 -19.188 1.00 46.38 99 GLN A N 1
ATOM 771 C CA . GLN A 1 99 ? 12.457 6.939 -20.615 1.00 46.38 99 GLN A CA 1
ATOM 772 C C . GLN A 1 99 ? 11.675 7.909 -21.525 1.00 46.38 99 GLN A C 1
ATOM 774 O O . GLN A 1 99 ? 12.136 8.188 -22.632 1.00 46.38 99 GLN A O 1
ATOM 779 N N . GLN A 1 100 ? 10.551 8.486 -21.075 1.00 42.00 100 GLN A N 1
ATOM 780 C CA . GLN A 1 100 ? 9.752 9.408 -21.903 1.00 42.00 100 GLN A CA 1
ATOM 781 C C . GLN A 1 100 ? 10.334 10.839 -21.952 1.00 42.00 100 GLN A C 1
ATOM 783 O O . GLN A 1 100 ? 10.049 11.575 -22.892 1.00 42.00 100 GLN A O 1
ATOM 788 N N . CYS A 1 101 ? 11.204 11.223 -21.006 1.00 36.28 101 CYS A N 1
ATOM 789 C CA . CYS A 1 101 ? 11.932 12.503 -21.052 1.00 36.28 101 CYS A CA 1
ATOM 790 C C . CYS A 1 101 ? 13.296 12.398 -21.781 1.00 36.28 101 CYS A C 1
ATOM 792 O O . CYS A 1 101 ? 13.793 13.380 -22.317 1.00 36.28 101 CYS A O 1
ATOM 794 N N . SER A 1 102 ? 13.887 11.196 -21.871 1.00 43.66 102 SER A N 1
ATOM 795 C CA . SER A 1 102 ? 15.244 10.962 -22.418 1.00 43.66 102 SER A CA 1
ATOM 796 C C . SER A 1 102 ? 15.271 10.514 -23.894 1.00 43.66 102 SER A C 1
ATOM 798 O O . SER A 1 102 ? 16.316 10.587 -24.547 1.00 43.66 102 SER A O 1
ATOM 800 N N . HIS A 1 103 ? 14.137 10.077 -24.463 1.00 41.94 103 HIS A N 1
ATOM 801 C CA . HIS A 1 103 ? 14.068 9.656 -25.873 1.00 41.94 103 HIS A CA 1
ATOM 802 C C . HIS A 1 103 ? 14.121 10.839 -26.853 1.00 41.94 103 HIS A C 1
ATOM 804 O O . HIS A 1 103 ? 14.831 10.784 -27.854 1.00 41.94 103 HIS A O 1
ATOM 810 N N . THR A 1 104 ? 13.439 11.941 -26.539 1.00 48.34 104 THR A N 1
ATOM 811 C CA . THR A 1 104 ? 13.398 13.143 -27.388 1.00 48.34 104 THR A CA 1
ATOM 812 C C . THR A 1 104 ? 14.727 13.902 -27.397 1.00 48.34 104 THR A C 1
ATOM 814 O O . THR A 1 104 ? 15.139 14.398 -28.445 1.00 48.34 104 THR A O 1
ATOM 817 N N . GLU A 1 105 ? 15.456 13.936 -26.276 1.00 53.97 105 GLU A N 1
ATOM 818 C CA . GLU A 1 105 ? 16.802 14.526 -26.231 1.00 53.97 105 GLU A CA 1
ATOM 819 C C . GLU A 1 105 ? 17.823 13.704 -27.024 1.00 53.97 105 GLU A C 1
ATOM 821 O O . GLU A 1 105 ? 18.638 14.273 -27.750 1.00 53.97 105 GLU A O 1
ATOM 826 N N . LYS A 1 106 ? 17.774 12.368 -26.947 1.00 57.84 106 LYS A N 1
ATOM 827 C CA . LYS A 1 106 ? 18.717 11.507 -27.681 1.00 57.84 106 LYS A CA 1
ATOM 828 C C . LYS A 1 106 ? 18.499 11.552 -29.189 1.00 57.84 106 LYS A C 1
ATOM 830 O O . LYS A 1 106 ? 19.482 11.603 -29.923 1.00 57.84 106 LYS A O 1
ATOM 835 N N . GLU A 1 107 ? 17.252 11.584 -29.656 1.00 63.75 107 GLU A N 1
ATOM 836 C CA . GLU A 1 107 ? 16.953 11.748 -31.086 1.00 63.75 107 GLU A CA 1
ATOM 837 C C . GLU A 1 107 ? 17.358 13.139 -31.598 1.00 63.75 107 GLU A C 1
ATOM 839 O O . GLU A 1 107 ? 17.957 13.250 -32.673 1.00 63.75 107 GLU A O 1
ATOM 844 N N . GLY A 1 108 ? 17.136 14.191 -30.799 1.00 73.12 108 GLY A N 1
ATOM 845 C CA . GLY A 1 108 ? 17.601 15.546 -31.108 1.00 73.12 108 GLY A CA 1
ATOM 846 C C . GLY A 1 108 ? 19.129 15.645 -31.196 1.00 73.12 108 GLY A C 1
ATOM 847 O O . GLY A 1 108 ? 19.664 16.200 -32.161 1.00 73.12 108 GLY A O 1
ATOM 848 N N . LEU A 1 109 ? 19.844 15.047 -30.239 1.00 78.94 109 LEU A N 1
ATOM 849 C CA . LEU A 1 109 ? 21.309 15.000 -30.234 1.00 78.94 109 LEU A CA 1
ATOM 850 C C . LEU A 1 109 ? 21.860 14.169 -31.397 1.00 78.94 109 LEU A C 1
ATOM 852 O O . LEU A 1 109 ? 22.828 14.591 -32.028 1.00 78.94 109 LEU A O 1
ATOM 856 N N . LEU A 1 110 ? 21.240 13.033 -31.734 1.00 81.62 110 LEU A N 1
ATOM 857 C CA . LEU A 1 110 ? 21.661 12.213 -32.874 1.00 81.62 110 LEU A CA 1
ATOM 858 C C . LEU A 1 110 ? 21.514 12.985 -34.194 1.00 81.62 110 LEU A C 1
ATOM 860 O O . LEU A 1 110 ? 22.422 12.967 -35.025 1.00 81.62 110 LEU A O 1
ATOM 864 N N . SER A 1 111 ? 20.411 13.723 -34.364 1.00 85.31 111 SER A N 1
ATOM 865 C CA . SER A 1 111 ? 20.200 14.589 -35.529 1.00 85.31 111 SER A CA 1
ATOM 866 C C . SER A 1 111 ? 21.247 15.707 -35.614 1.00 85.31 111 SER A C 1
ATOM 868 O O . SER A 1 111 ? 21.775 15.973 -36.697 1.00 85.31 111 SER A O 1
ATOM 870 N N . LEU A 1 112 ? 21.592 16.340 -34.487 1.00 85.75 112 LEU A N 1
ATOM 871 C CA . LEU A 1 112 ? 22.609 17.396 -34.446 1.00 85.75 112 LEU A CA 1
ATOM 872 C C . LEU A 1 112 ? 24.015 16.854 -34.753 1.00 85.75 112 LEU A C 1
ATOM 874 O O . LEU A 1 112 ? 24.756 17.459 -35.528 1.00 85.75 112 LEU A O 1
ATOM 878 N N . VAL A 1 113 ? 24.368 15.689 -34.203 1.00 88.50 113 VAL A N 1
ATOM 879 C CA . VAL A 1 113 ? 25.649 15.017 -34.476 1.00 88.50 113 VAL A CA 1
ATOM 880 C C . VAL A 1 113 ? 25.755 14.637 -35.950 1.00 88.50 113 VAL A C 1
ATOM 882 O O . VAL A 1 113 ? 26.801 14.864 -36.560 1.00 88.50 113 VAL A O 1
ATOM 885 N N . MET A 1 114 ? 24.685 14.123 -36.563 1.00 87.50 114 MET A N 1
ATOM 886 C CA . MET A 1 114 ? 24.692 13.808 -37.995 1.00 87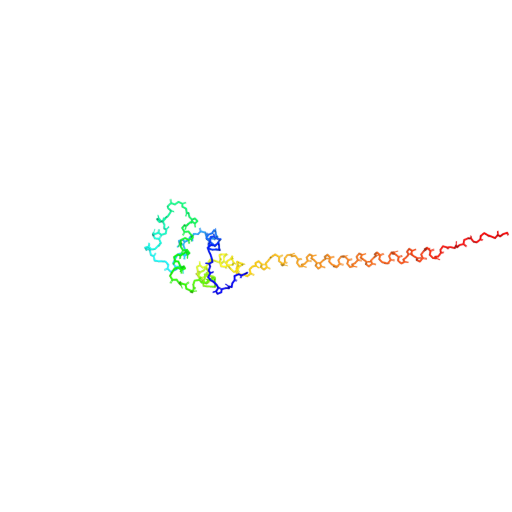.50 114 MET A CA 1
ATOM 887 C C . MET A 1 114 ? 24.862 15.061 -38.867 1.00 87.50 114 MET A C 1
ATOM 889 O O . MET A 1 114 ? 25.630 15.026 -39.831 1.00 87.50 114 MET A O 1
ATOM 893 N N . ALA A 1 115 ? 24.211 16.175 -38.515 1.00 89.69 115 ALA A N 1
ATOM 894 C CA . ALA A 1 115 ? 24.343 17.440 -39.240 1.00 89.69 115 ALA A CA 1
ATOM 895 C C . ALA A 1 115 ? 25.771 18.010 -39.162 1.00 89.69 115 ALA A C 1
ATOM 897 O O . ALA A 1 115 ? 26.377 18.301 -40.194 1.00 89.69 115 ALA A O 1
ATOM 898 N N . LEU A 1 116 ? 26.352 18.082 -37.960 1.00 88.81 116 LEU A N 1
ATOM 899 C CA . LEU A 1 116 ? 27.719 18.579 -37.765 1.00 88.81 116 LEU A CA 1
ATOM 900 C C . LEU A 1 116 ? 28.764 17.682 -38.439 1.00 88.81 116 LEU A C 1
ATOM 902 O O . LEU A 1 116 ? 29.719 18.179 -39.035 1.00 88.81 116 LEU A O 1
ATOM 906 N N . THR A 1 117 ? 28.567 16.361 -38.401 1.00 89.31 117 THR A N 1
ATOM 907 C CA . THR A 1 117 ? 29.458 15.406 -39.079 1.00 89.31 117 THR A CA 1
ATOM 908 C C . THR A 1 117 ? 29.460 15.625 -40.592 1.00 89.31 117 THR A C 1
ATOM 910 O O . THR A 1 117 ? 30.514 15.557 -41.230 1.00 89.31 117 THR A O 1
ATOM 913 N N . LYS A 1 118 ? 28.294 15.926 -41.177 1.00 90.06 118 LYS A N 1
ATOM 914 C CA . LYS A 1 118 ? 28.175 16.237 -42.604 1.00 90.06 118 LYS A CA 1
ATOM 915 C C . LYS A 1 118 ? 28.934 17.517 -42.962 1.00 90.06 118 LYS A C 1
ATOM 917 O O . LYS A 1 118 ? 29.740 17.490 -43.890 1.00 90.06 118 LYS A O 1
ATOM 922 N N . GLU A 1 119 ? 28.736 18.595 -42.206 1.00 89.62 119 GLU A N 1
ATOM 923 C CA . GLU A 1 119 ? 29.440 19.865 -42.442 1.00 89.62 119 GLU A CA 1
ATOM 924 C C . GLU A 1 119 ? 30.962 19.722 -42.323 1.00 89.62 119 GLU A C 1
ATOM 926 O O . GLU A 1 119 ? 31.716 20.311 -43.101 1.00 89.62 119 GLU A O 1
ATOM 931 N N . LEU A 1 120 ? 31.433 18.927 -41.359 1.00 88.81 120 LEU A N 1
ATOM 932 C CA . LEU A 1 120 ? 32.862 18.703 -41.153 1.00 88.81 120 LEU A CA 1
ATOM 933 C C . LEU A 1 120 ? 33.481 17.940 -42.333 1.00 88.81 120 LEU A C 1
ATOM 935 O O . LEU A 1 120 ? 34.555 18.313 -42.808 1.00 88.81 120 LEU A O 1
ATOM 939 N N . LYS A 1 121 ? 32.760 16.949 -42.872 1.00 87.38 121 LYS A N 1
ATOM 940 C CA . LYS A 1 121 ? 33.177 16.189 -44.058 1.00 87.38 121 LYS A CA 1
ATOM 941 C C . LYS A 1 121 ? 33.216 17.056 -45.319 1.00 87.38 121 LYS A C 1
ATOM 943 O O . LYS A 1 121 ? 34.157 16.957 -46.101 1.00 87.38 121 LYS A O 1
ATOM 948 N N . GLU A 1 122 ? 32.241 17.944 -45.505 1.00 88.94 122 GLU A N 1
ATOM 949 C CA . GLU A 1 122 ? 32.248 18.904 -46.618 1.00 88.94 122 GLU A CA 1
ATOM 950 C C . GLU A 1 122 ? 33.459 19.847 -46.528 1.00 88.94 122 GLU A C 1
ATOM 952 O O . GLU A 1 122 ? 34.202 20.000 -47.501 1.00 88.94 122 GLU A O 1
ATOM 957 N N . LYS A 1 123 ? 33.742 20.401 -45.343 1.00 86.69 123 LYS A N 1
ATOM 958 C CA . LYS A 1 123 ? 34.920 21.261 -45.133 1.00 86.69 123 LYS A CA 1
ATOM 959 C C . LYS A 1 123 ? 36.240 20.525 -45.367 1.00 86.69 123 LYS A C 1
ATOM 961 O O . LYS A 1 123 ? 37.154 21.102 -45.957 1.00 86.69 123 LYS A O 1
ATOM 966 N N . GLU A 1 124 ? 36.337 19.262 -44.963 1.00 85.38 124 GLU A N 1
ATOM 967 C CA . GLU A 1 124 ? 37.515 18.430 -45.220 1.00 85.38 124 GLU A CA 1
ATOM 968 C C . GLU A 1 124 ? 37.747 18.225 -46.726 1.00 85.38 124 GLU A C 1
ATOM 970 O O . GLU A 1 124 ? 38.864 18.425 -47.208 1.00 85.38 124 GLU A O 1
ATOM 975 N N . THR A 1 125 ? 36.691 17.938 -47.498 1.00 83.19 125 THR A N 1
ATOM 976 C CA . THR A 1 125 ? 36.807 17.807 -48.963 1.00 83.19 125 THR A CA 1
ATOM 977 C C . THR A 1 125 ? 37.225 19.113 -49.640 1.00 83.19 125 THR A C 1
ATOM 979 O O . THR A 1 125 ? 38.061 19.095 -50.545 1.00 83.19 125 THR A O 1
ATOM 982 N N . MET A 1 126 ? 36.723 20.263 -49.172 1.00 76.25 126 MET A N 1
ATOM 983 C CA . MET A 1 126 ? 37.135 21.570 -49.696 1.00 76.25 126 MET A CA 1
ATOM 984 C C . MET A 1 126 ? 38.608 21.874 -49.397 1.00 76.25 126 MET A C 1
ATOM 986 O O . MET A 1 126 ? 39.304 22.435 -50.246 1.00 76.25 126 MET A O 1
ATOM 990 N N . LEU A 1 127 ? 39.105 21.499 -48.215 1.00 80.00 127 LEU A N 1
ATOM 991 C CA . LEU A 1 127 ? 40.513 21.674 -47.858 1.00 80.00 127 LEU A CA 1
ATOM 992 C C . LEU A 1 127 ? 41.424 20.756 -48.679 1.00 80.00 127 LEU A C 1
ATOM 994 O O . LEU A 1 127 ? 42.424 21.233 -49.214 1.00 80.00 127 LEU A O 1
ATOM 998 N N . GLN A 1 128 ? 41.062 19.481 -48.855 1.00 74.50 128 GLN A N 1
ATOM 999 C CA . GLN A 1 128 ? 41.828 18.551 -49.695 1.00 74.50 128 GLN A CA 1
ATOM 1000 C C . GLN A 1 128 ? 41.877 19.006 -51.162 1.00 74.50 128 GLN A C 1
ATOM 1002 O O . GLN A 1 128 ? 42.946 18.983 -51.777 1.00 74.50 128 GLN A O 1
ATOM 1007 N N . ALA A 1 129 ? 40.762 19.509 -51.703 1.00 73.75 129 ALA A N 1
ATOM 1008 C CA . ALA A 1 129 ? 40.726 20.087 -53.046 1.00 73.75 129 ALA A CA 1
ATOM 1009 C C . ALA A 1 129 ? 41.636 21.323 -53.167 1.00 73.75 129 ALA A C 1
ATOM 1011 O O . ALA A 1 129 ? 42.348 21.484 -54.159 1.00 73.75 129 ALA A O 1
ATOM 1012 N N . LYS A 1 130 ? 41.672 22.176 -52.135 1.00 69.56 130 LYS A N 1
ATOM 1013 C CA . LYS A 1 130 ? 42.501 23.387 -52.126 1.00 69.56 130 LYS A CA 1
ATOM 1014 C C . LYS A 1 130 ? 43.996 23.074 -52.028 1.00 69.56 130 LYS A C 1
ATOM 1016 O O . LYS A 1 130 ? 44.780 23.716 -52.724 1.00 69.56 130 LYS A O 1
ATOM 1021 N N . VAL A 1 131 ? 44.374 22.056 -51.250 1.00 65.44 131 VAL A N 1
ATOM 1022 C CA . VAL A 1 131 ? 45.758 21.551 -51.155 1.00 65.44 131 VAL A CA 1
ATOM 1023 C C . VAL A 1 131 ? 46.214 20.907 -52.472 1.00 65.44 131 VAL A C 1
ATOM 1025 O O . VAL A 1 131 ? 47.340 21.149 -52.893 1.00 65.44 131 VAL A O 1
ATOM 1028 N N . SER A 1 132 ? 45.343 20.167 -53.171 1.00 59.97 132 SER A N 1
ATOM 1029 C CA . SER A 1 132 ? 45.648 19.610 -54.506 1.00 59.97 132 SER A CA 1
ATOM 1030 C C . SER A 1 132 ? 45.728 20.662 -55.620 1.00 59.97 132 SER A C 1
ATOM 1032 O O . SER A 1 132 ? 46.380 20.428 -56.632 1.00 59.97 132 SER A O 1
ATOM 1034 N N . SER A 1 133 ? 45.081 21.820 -55.456 1.00 59.53 133 SER A N 1
ATOM 1035 C CA . SER A 1 133 ? 45.109 22.905 -56.451 1.00 59.53 133 SER A CA 1
ATOM 1036 C C . SER A 1 133 ? 46.298 23.863 -56.313 1.00 59.53 133 SER A C 1
ATOM 1038 O O . SER A 1 133 ? 46.434 24.775 -57.127 1.00 59.53 133 SER A O 1
ATOM 1040 N N . ALA A 1 134 ? 47.141 23.700 -55.287 1.00 54.81 134 ALA A N 1
ATOM 1041 C CA . ALA A 1 134 ? 48.311 24.549 -55.105 1.00 54.81 134 ALA A CA 1
ATOM 1042 C C . ALA A 1 134 ? 49.327 24.255 -56.227 1.00 54.81 134 ALA A C 1
ATOM 1044 O O . ALA A 1 134 ? 49.831 23.131 -56.303 1.00 54.81 134 ALA A O 1
ATOM 1045 N N . PRO A 1 135 ? 49.638 25.217 -57.117 1.00 55.78 135 PRO A N 1
ATOM 1046 C CA . PRO A 1 135 ? 50.592 24.979 -58.186 1.00 55.78 135 PRO A CA 1
ATOM 1047 C C . PRO A 1 135 ? 51.968 24.731 -57.569 1.00 55.78 135 PRO A C 1
ATOM 1049 O O . PRO A 1 135 ? 52.526 25.592 -56.886 1.00 55.78 135 PRO A O 1
ATOM 1052 N N . VAL A 1 136 ? 52.517 23.542 -57.815 1.00 56.09 136 VAL A N 1
ATOM 1053 C CA . VAL A 1 136 ? 53.918 23.236 -57.530 1.00 56.09 136 VAL A CA 1
ATOM 1054 C C . VAL A 1 136 ? 54.749 24.156 -58.418 1.00 56.09 136 VAL A C 1
ATOM 1056 O O . VAL A 1 136 ? 54.857 23.950 -59.628 1.00 56.09 136 VAL A O 1
ATOM 1059 N N . CYS A 1 137 ? 55.286 25.218 -57.819 1.00 52.47 137 CYS A N 1
ATOM 1060 C CA . CYS A 1 137 ? 56.203 26.134 -58.475 1.00 52.47 137 CYS A CA 1
ATOM 1061 C C . CYS A 1 137 ? 57.474 25.342 -58.802 1.00 52.47 137 CYS A C 1
ATOM 1063 O O . CYS A 1 137 ? 58.321 25.103 -57.942 1.00 52.47 137 CYS A O 1
ATOM 1065 N N . THR A 1 138 ? 57.549 24.843 -60.034 1.00 57.25 138 THR A N 1
ATOM 1066 C CA . THR A 1 138 ? 58.718 24.121 -60.527 1.00 57.25 138 THR A CA 1
ATOM 1067 C C . THR A 1 138 ? 59.761 25.179 -60.846 1.00 57.25 138 THR A C 1
ATOM 1069 O O . THR A 1 138 ? 59.620 25.929 -61.808 1.00 57.25 138 THR A O 1
ATOM 1072 N N . VAL A 1 139 ? 60.764 25.299 -59.980 1.00 54.06 139 VAL A N 1
ATOM 1073 C CA . VAL A 1 139 ? 61.927 26.156 -60.213 1.00 54.06 139 VAL A CA 1
ATOM 1074 C C . VAL A 1 139 ? 62.662 25.594 -61.431 1.00 54.06 139 VAL A C 1
ATOM 1076 O O . VAL A 1 139 ? 63.189 24.484 -61.380 1.00 54.06 139 VAL A O 1
ATOM 1079 N N . CYS A 1 140 ? 62.626 26.332 -62.541 1.00 47.84 140 CYS A N 1
ATOM 1080 C CA . CYS A 1 140 ? 63.414 26.044 -63.735 1.00 47.84 140 CYS A CA 1
ATOM 1081 C C . CYS A 1 140 ? 64.909 26.223 -63.426 1.00 47.84 140 CYS A C 1
ATOM 1083 O O . CYS A 1 140 ? 65.287 27.189 -62.761 1.00 47.84 140 CYS A O 1
ATOM 1085 N N . ALA A 1 141 ? 65.705 25.261 -63.898 1.00 55.59 141 ALA A N 1
ATOM 1086 C CA . ALA A 1 141 ? 67.164 25.220 -63.825 1.00 55.59 141 ALA A CA 1
ATOM 1087 C C . ALA A 1 141 ? 67.842 26.295 -64.687 1.00 55.59 141 ALA A C 1
ATOM 1089 O O . ALA A 1 141 ? 67.234 26.701 -65.706 1.00 55.59 141 ALA A O 1
#

Secondary structure (DSSP, 8-state):
---TTSBPPHHHHHHHHHH-S-HHHHTTTTT--HHHHHHHHHTTTT-HHHHHHHHHHHHHHHHGGG-BHHHHHHHHHHTT-HHHHHHHHHHHHT-TTSHHHHHHHHHHHHHHHHHHHHHHHHHHHHHHHHHHTS-------

Sequence (141 aa):
MASPDSKICDIDRARIAKNIVDWKDLSPYLGLNAAEIKEVKESDSGNFLQQKCEAIRKWQQKNGDDATYAAFIVVATVAENKELADYVRELVVGARDEQQCSHTEKEGLLSLVMALTKELKEKETMLQAKVSSAPVCTVCA

Radius of gyration: 31.25 Å; Cα contacts (8 Å, |Δi|>4): 102; chains: 1; bounding box: 81×42×84 Å

Nearest PDB structures (foldseek):
  6aci-assembly1_H  TM=9.315E-01  e=8.845E-04  Homo sapiens
  2of5-assembly1_C  TM=8.845E-01  e=2.954E-03  Homo sapiens
  3ezq-assembly1_B  TM=8.327E-01  e=2.954E-03  Homo sapiens
  3oq9-assembly1_H  TM=9.101E-01  e=5.839E-03  Homo sapiens
  1e3y-assembly1_A  TM=7.666E-01  e=1.039E-02  Homo sapiens

InterPro domains:
  IPR000488 Death domain [PF00531] (20-88)
  IPR000488 Death domain [PS50017] (22-92)
  IPR011029 Death-like domain superfamily [G3DSA:1.10.533.10] (10-115)
  IPR011029 Death-like domain superfamily [SSF47986] (21-96)

Mean predicted aligned error: 13.95 Å

pLDDT: mean 83.15, std 16.28, range [36.28, 97.06]

Solvent-accessible surface area (backbone atoms only — not comparable to full-atom values): 7953 Å² total; per-residue (Å²): 130,53,55,50,80,34,64,68,46,76,69,55,43,52,55,52,24,70,64,48,87,60,52,74,75,44,31,62,63,52,67,48,50,74,66,57,52,49,48,38,55,64,74,46,80,82,42,64,58,56,32,30,34,46,54,54,49,52,32,34,66,76,44,51,82,65,32,13,44,50,50,49,32,50,35,27,47,76,62,69,36,53,68,53,20,50,52,53,47,38,64,34,70,53,66,77,68,72,54,74,72,51,52,62,54,52,54,52,50,52,53,50,52,53,50,53,52,50,55,52,51,52,53,50,52,55,50,54,53,53,62,72,65,56,78,79,82,75,81,80,131

Organism: Geodia barretti (NCBI:txid519541)

Foldseek 3Di:
DAAQLAAQDLVNLLVLLVPDPQVVLLLVLLVHDPVNLVCLCVVDVPPSSSSSSSSLVVSCVVCPSRNGLNSVLVSCVVSVNNVSSVVSVCVNVPCPPVVVVVVVVVVVVVVVVVVVVVVVVVVVVVVVVVVVPPDPPPPDD

=== Feature glossary ===
Legend for the data blocks above and below:

— What the protein is —

The amino-acid sequence is the protein's primary structure: the linear order of residues from the N-terminus to the C-terminus, written in one-letter code. Everything else here — the 3D coordinates, the secondary structure, the domain annotations — is ultimately a consequence of this string.

Database cross-references. InterPro integrates a dozen domain/family signature databases into unified entries with residue-range hits. GO terms attach function/process/location labels with evidence codes. CATH codes position the fold in a four-level structural taxonomy. Organism is the NCBI-taxonomy species name.

— Where its atoms are —

The mmCIF block holds the 3D Cartesian coordinates of each backbone atom (N, Cα, C, O) in ångströms. mmCIF is the PDB's canonical archive format — a tagged-loop text representation of the atomic model.

The six renders are orthographic views along the three Cartesian axes in both directions. Representation (cartoon, sticks, or surface) and color scheme (sequence-rainbow or by-chain) vary across proteins so the training set covers all the common visualization conventions.

— Local backbone conformation —

Secondary structure is the local, repeating backbone conformation. DSSP classifies it into eight states by reading the hydrogen-bond network: three helix types (H, G, I), two β types (E, B), two non-regular types (T, S), and unstructured coil (-).

SS3 is a coarse helix/strand/coil call (letters a/b/c) made by the P-SEA algorithm from inter-Cα distances and dihedrals. It is less detailed than DSSP but needs only Cα positions.

Backbone dihedral angles. Every residue except chain termini has a φ (preceding-C → N → Cα → C) and a ψ (N → Cα → C → next-N). They are reported in degrees following the IUPAC sign convention. Secondary structure is essentially a statement about which (φ, ψ) basin each residue occupies.

— Global shape and packing —

The geometric summary reports three shape descriptors. Rg (radius of gyration) measures how spread out the Cα atoms are about their centre of mass; compact globular proteins have small Rg, elongated or unfolded ones large. Cα contacts (<8 Å, |i−j|>4) count long-range residue pairs in spatial proximity — high for tightly packed folds, near zero for rods or random coil. The bounding-box extents give the protein's footprint along x, y, z in Å.

Solvent accessibility: the surface area of each residue that a 1.4 Å water probe can touch, in Å². When only backbone atoms are present the absolute values are lower than full-atom SASA (side chains contribute most of the area) and are flagged as backbone-only.

Plot images: a contact map (which residues are close in 3D, as an N×N binary image), a Ramachandran scatter (backbone torsion angles, revealing secondary-structure composition at a glance), and — for AlphaFold structures — a PAE heatmap (pairwise prediction confidence).

— Structural neighborhood —

Foldseek's 3Di representation compresses backbone geometry into a per-residue letter drawn from a learned twenty-state alphabet. It captures the tertiary interaction pattern around each residue — which residues are packed against it in space, regardless of where they are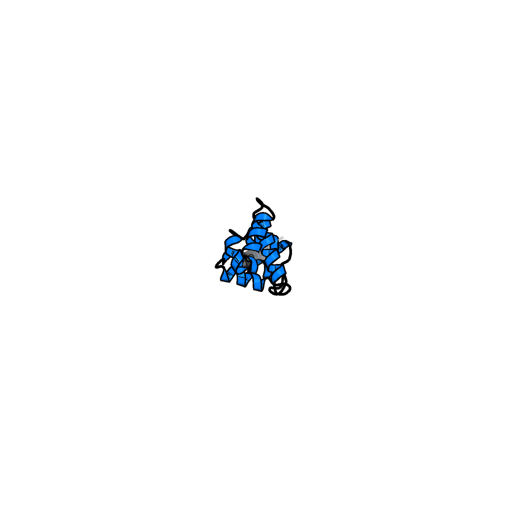 in sequence.

Structural nearest neighbors (via Foldseek easy-search vs the PDB). Reported per hit: target PDB id, E-value, and alignment TM-score. A TM-score above ~0.5 is the conventional threshold for 'same fold'.

— Confidence and disorder —

pLDDT (predicted Local Distance Difference Test) is AlphaFold's per-residue confidence score, ranging from 0 to 100. Values above 90 indicate high confidence (typically well-packed cores); 70–90 is confident; 50–70 low confidence; below 50 usually means the region is disordered or the prediction is unreliable there. AlphaFold stores pLDDT in the mmCIF B-factor column.

For experimental (PDB) structures, the B-factor (temperature factor) quantifies the positional spread of each atom in the crystal — a combination of thermal vibration and static disorder — in units of Å². High B-factors mark flexible loops or poorly resolved regions; low B-factors mark the rigid, well-ordered core.

Predicted Aligned Error (PAE) is an AlphaFold confidence matrix: entry (i, j) is the expected error in the position of residue j, in ångströms, when the prediction is superimposed on the true structure at residue i. Low PAE within a block of residues means that block is internally rigid and well-predicted; high PAE between two blocks means their relative placement is uncertain even if each block individually is confident.